Protein AF-A0AAW8KJA6-F1 (afdb_monomer_lite)

Radius of gyration: 12.58 Å; chains: 1; bounding box: 31×25×31 Å

pLDDT: mean 97.08, std 1.76, range [89.44, 98.62]

Structure (mmCIF, N/CA/C/O backbone):
data_AF-A0AAW8KJA6-F1
#
_entry.id   AF-A0AAW8KJA6-F1
#
loop_
_atom_site.group_PDB
_atom_site.id
_atom_site.type_symbol
_atom_site.label_atom_id
_atom_site.label_alt_id
_atom_site.label_comp_id
_atom_site.label_asym_id
_atom_site.label_entity_id
_atom_site.label_seq_id
_atom_site.pdbx_PDB_ins_code
_atom_site.Cartn_x
_atom_site.Cartn_y
_atom_site.Cartn_z
_atom_site.occupancy
_atom_site.B_iso_or_equiv
_atom_site.auth_seq_id
_atom_site.auth_comp_id
_atom_site.auth_asym_id
_atom_site.auth_atom_id
_atom_site.pdbx_PDB_model_num
ATOM 1 N N . PHE A 1 1 ? 7.860 0.800 -0.414 1.00 97.31 1 PHE A N 1
ATOM 2 C CA . PHE A 1 1 ? 6.569 0.625 -1.099 1.00 97.31 1 PHE A CA 1
ATOM 3 C C . PHE A 1 1 ? 6.554 -0.767 -1.693 1.00 97.31 1 PHE A C 1
ATOM 5 O O . PHE A 1 1 ? 7.585 -1.203 -2.204 1.00 97.31 1 PHE A O 1
ATOM 12 N N . GLU A 1 2 ? 5.441 -1.472 -1.572 1.00 97.56 2 GLU A N 1
ATOM 13 C CA . GLU A 1 2 ? 5.165 -2.654 -2.380 1.00 97.56 2 GLU A CA 1
ATOM 14 C C . GLU A 1 2 ? 4.631 -2.242 -3.754 1.00 97.56 2 GLU A C 1
ATOM 16 O O . GLU A 1 2 ? 4.158 -1.120 -3.944 1.00 97.56 2 GLU A O 1
ATOM 21 N N . ILE A 1 3 ? 4.781 -3.123 -4.736 1.00 97.62 3 ILE A N 1
ATOM 22 C CA . ILE A 1 3 ? 4.305 -2.925 -6.103 1.00 97.62 3 ILE A CA 1
ATOM 23 C C . ILE A 1 3 ? 3.945 -4.289 -6.704 1.00 97.62 3 ILE A C 1
ATOM 25 O O . ILE A 1 3 ? 4.645 -5.282 -6.487 1.00 97.62 3 ILE A O 1
ATOM 29 N N . HIS A 1 4 ? 2.873 -4.319 -7.492 1.00 98.06 4 HIS A N 1
ATOM 30 C CA . HIS A 1 4 ? 2.387 -5.500 -8.209 1.00 98.06 4 HIS A CA 1
ATOM 31 C C . HIS A 1 4 ? 2.495 -5.284 -9.719 1.00 98.06 4 HIS A C 1
ATOM 33 O O . HIS A 1 4 ? 2.424 -4.150 -10.187 1.00 98.06 4 HIS A O 1
ATOM 39 N N . LYS A 1 5 ? 2.720 -6.340 -10.508 1.00 95.94 5 LYS A N 1
ATOM 40 C CA . LYS A 1 5 ? 2.862 -6.246 -11.977 1.00 95.94 5 LYS A CA 1
ATOM 41 C C . LYS A 1 5 ? 1.701 -6.896 -12.734 1.00 95.94 5 LYS A C 1
ATOM 43 O O . LYS A 1 5 ? 1.489 -6.531 -13.890 1.00 95.94 5 LYS A O 1
ATOM 48 N N . LYS A 1 6 ? 0.995 -7.851 -12.126 1.00 97.81 6 LYS A N 1
ATOM 49 C CA . LYS A 1 6 ? -0.091 -8.642 -12.718 1.00 97.81 6 LYS A CA 1
ATOM 50 C C . LYS A 1 6 ? -1.448 -8.220 -12.174 1.00 97.81 6 LYS A C 1
ATOM 52 O O . LYS A 1 6 ? -2.356 -8.030 -12.976 1.00 97.81 6 LYS A O 1
ATOM 57 N N . TYR A 1 7 ? -1.572 -8.071 -10.859 1.00 98.25 7 TYR A N 1
ATOM 58 C CA . TYR A 1 7 ? -2.821 -7.685 -10.213 1.00 98.25 7 TYR A CA 1
ATOM 59 C C . TYR A 1 7 ? -2.804 -6.217 -9.795 1.00 98.25 7 TYR A C 1
ATOM 61 O O . TYR A 1 7 ? -1.749 -5.620 -9.563 1.00 98.25 7 TYR A O 1
ATOM 69 N N . MET A 1 8 ? -3.999 -5.643 -9.750 1.00 98.31 8 MET A N 1
ATOM 70 C CA . MET A 1 8 ? -4.259 -4.425 -8.996 1.00 98.31 8 MET A CA 1
ATOM 71 C C . MET A 1 8 ? -4.728 -4.816 -7.597 1.00 98.31 8 MET A C 1
ATOM 73 O O . MET A 1 8 ? -5.176 -5.940 -7.384 1.00 98.31 8 MET A O 1
ATOM 77 N N . ASP A 1 9 ? -4.705 -3.861 -6.683 1.00 98.62 9 ASP A N 1
ATOM 78 C CA . ASP A 1 9 ? -5.228 -4.038 -5.339 1.00 98.62 9 ASP A CA 1
ATOM 79 C C . ASP A 1 9 ? -6.443 -3.148 -5.138 1.00 98.62 9 ASP A C 1
ATOM 81 O O . ASP A 1 9 ? -6.368 -1.939 -5.344 1.00 98.62 9 ASP A O 1
ATOM 85 N N . ILE A 1 10 ? -7.549 -3.722 -4.670 1.00 98.56 10 ILE A N 1
ATOM 86 C CA . ILE A 1 10 ? -8.621 -2.953 -4.033 1.00 98.56 10 ILE A CA 1
ATOM 87 C C . ILE A 1 10 ? -8.496 -3.179 -2.532 1.00 98.56 10 ILE A C 1
ATOM 89 O O . ILE A 1 10 ? -8.861 -4.243 -2.024 1.00 98.56 10 ILE A O 1
ATOM 93 N N . GLN A 1 11 ? -7.950 -2.188 -1.832 1.00 98.44 11 GLN A N 1
ATOM 94 C CA . GLN A 1 11 ? -7.742 -2.247 -0.389 1.00 98.44 11 GLN A CA 1
ATOM 95 C C . GLN A 1 11 ? -8.915 -1.581 0.326 1.00 98.44 11 GLN A C 1
ATOM 97 O O . GLN A 1 11 ? -9.292 -0.463 -0.027 1.00 98.44 11 GLN A O 1
ATOM 102 N N . ILE A 1 12 ? -9.509 -2.279 1.297 1.00 98.56 12 ILE A N 1
ATOM 103 C CA . ILE A 1 12 ? -10.709 -1.845 2.023 1.00 98.56 12 ILE A CA 1
ATOM 104 C C . ILE A 1 12 ? -10.494 -2.037 3.523 1.00 98.56 12 ILE A C 1
ATOM 106 O O . ILE A 1 12 ? -10.291 -3.168 3.977 1.00 98.56 12 ILE A O 1
ATOM 110 N N . ASP A 1 13 ? -10.624 -0.962 4.292 1.00 98.31 13 ASP A N 1
ATOM 111 C CA . ASP A 1 13 ? -10.639 -1.030 5.754 1.00 98.31 13 ASP A CA 1
ATOM 112 C C . ASP A 1 13 ? -12.011 -1.521 6.234 1.00 98.31 13 ASP A C 1
ATOM 114 O O . ASP A 1 13 ? -13.050 -0.961 5.881 1.00 98.31 13 ASP A O 1
ATOM 118 N N . ILE A 1 14 ? -12.030 -2.576 7.049 1.00 98.50 14 ILE A N 1
ATOM 119 C CA . ILE A 1 14 ? -13.251 -3.149 7.638 1.00 98.50 14 ILE A CA 1
ATOM 120 C C . ILE A 1 14 ? -13.434 -2.624 9.067 1.00 98.50 14 ILE A C 1
ATOM 122 O O . ILE A 1 14 ? -14.517 -2.168 9.422 1.00 98.50 14 ILE A O 1
ATOM 126 N N . GLU A 1 15 ? -12.376 -2.669 9.877 1.00 98.00 15 GLU A N 1
ATOM 127 C CA . GLU A 1 15 ? -12.312 -2.109 11.233 1.00 98.00 15 GLU A CA 1
ATOM 128 C C . GLU A 1 15 ? -10.956 -1.415 11.412 1.00 98.00 15 GLU A C 1
ATOM 130 O O . GLU A 1 15 ? -9.962 -1.868 10.845 1.00 98.00 15 GLU A O 1
ATOM 135 N N . GLY A 1 16 ? -10.898 -0.360 12.225 1.00 97.19 16 GLY A N 1
ATOM 136 C CA . GLY A 1 16 ? -9.672 0.420 12.409 1.00 97.19 16 GLY A CA 1
ATOM 137 C C . GLY A 1 16 ? -9.456 1.472 11.322 1.00 97.19 16 GLY A C 1
ATOM 138 O O . GLY A 1 16 ? -10.370 1.825 10.579 1.00 97.19 16 GLY A O 1
ATOM 139 N N . THR A 1 17 ? -8.260 2.048 11.282 1.00 97.19 17 THR A N 1
ATOM 140 C CA . THR A 1 17 ? -7.890 3.146 10.377 1.00 97.19 17 THR A CA 1
ATOM 141 C C . THR A 1 17 ? -6.435 2.973 9.982 1.00 97.19 17 THR A C 1
ATOM 143 O O . THR A 1 17 ? -5.569 2.908 10.853 1.00 97.19 17 THR A O 1
ATOM 146 N N . GLU A 1 18 ? -6.154 2.934 8.683 1.00 97.94 18 GLU A N 1
ATOM 147 C CA . GLU A 1 18 ? -4.782 3.004 8.180 1.00 97.94 18 GLU A CA 1
ATOM 148 C C . GLU A 1 18 ? -4.455 4.353 7.538 1.00 97.94 18 GLU A C 1
ATOM 150 O O . GLU A 1 18 ? -5.317 5.074 7.035 1.00 97.94 18 GLU A O 1
ATOM 155 N N . LEU A 1 19 ? -3.169 4.686 7.519 1.00 98.50 19 LEU A N 1
ATOM 156 C CA . LEU A 1 19 ? -2.606 5.603 6.546 1.00 98.50 19 LEU A CA 1
ATOM 157 C C . LEU A 1 19 ? -2.117 4.738 5.382 1.00 98.50 19 LEU A C 1
ATOM 159 O O . LEU A 1 19 ? -1.352 3.797 5.590 1.00 98.50 19 LEU A O 1
ATOM 163 N N . ILE A 1 20 ? -2.523 5.061 4.160 1.00 98.44 20 ILE A N 1
ATOM 164 C CA . ILE A 1 20 ? -1.920 4.479 2.961 1.00 98.44 20 ILE A CA 1
ATOM 165 C C . ILE A 1 20 ? -1.090 5.536 2.244 1.00 98.44 20 ILE A C 1
ATOM 167 O O . ILE A 1 20 ? -1.548 6.661 2.023 1.00 98.44 20 ILE A O 1
ATOM 171 N N . CYS A 1 21 ? 0.142 5.181 1.882 1.00 98.56 21 CYS A N 1
ATOM 172 C CA . CYS A 1 21 ? 0.998 6.027 1.056 1.00 98.56 21 CYS A CA 1
ATOM 173 C C . CYS A 1 21 ? 1.005 5.504 -0.380 1.00 98.56 21 CYS A C 1
ATOM 175 O O . CYS A 1 21 ? 1.247 4.321 -0.601 1.00 98.56 21 CYS A O 1
ATOM 177 N N . ILE A 1 22 ? 0.829 6.390 -1.356 1.00 98.31 22 ILE A N 1
ATOM 178 C CA . ILE A 1 22 ? 0.952 6.098 -2.786 1.00 98.31 22 ILE A CA 1
ATOM 179 C C . ILE A 1 22 ? 2.229 6.746 -3.299 1.00 98.31 22 ILE A C 1
ATOM 181 O O . ILE A 1 22 ? 2.433 7.950 -3.133 1.00 98.31 22 ILE A O 1
ATOM 185 N N . GLY A 1 23 ? 3.112 5.940 -3.879 1.00 98.12 23 GLY A N 1
ATOM 186 C CA . GLY A 1 23 ? 4.352 6.412 -4.471 1.00 98.12 23 GLY A CA 1
ATOM 187 C C . GLY A 1 23 ? 4.094 7.128 -5.791 1.00 98.12 23 GLY A C 1
ATOM 188 O O . GLY A 1 23 ? 3.273 6.691 -6.593 1.00 98.12 23 GLY A O 1
ATOM 189 N N . LEU A 1 24 ? 4.800 8.232 -6.012 1.00 96.38 24 LEU A N 1
ATOM 190 C CA . LEU A 1 24 ? 4.681 9.066 -7.201 1.00 96.38 24 LEU A CA 1
ATOM 191 C C . LEU A 1 24 ? 5.988 9.061 -7.995 1.00 96.38 24 LEU A C 1
ATOM 193 O O . LEU A 1 24 ? 7.078 9.054 -7.421 1.00 96.38 24 LEU A O 1
ATOM 197 N N . GLY A 1 25 ? 5.866 9.154 -9.319 1.00 94.25 25 GLY A N 1
ATOM 198 C CA . GLY A 1 25 ? 7.010 9.212 -10.225 1.00 94.25 25 GLY A CA 1
ATOM 199 C C . GLY A 1 25 ? 7.680 7.855 -10.433 1.00 94.25 25 GLY A C 1
ATOM 200 O O . GLY A 1 25 ? 7.037 6.807 -10.361 1.00 94.25 25 GLY A O 1
ATOM 201 N N . GLU A 1 26 ? 8.976 7.879 -10.746 1.00 94.56 26 GLU A N 1
ATOM 202 C CA . GLU A 1 26 ? 9.736 6.660 -11.009 1.00 94.56 26 GLU A CA 1
ATOM 203 C C . GLU A 1 26 ? 10.020 5.874 -9.724 1.00 94.56 26 GLU A C 1
ATOM 205 O O . GLU A 1 26 ? 10.472 6.414 -8.711 1.00 94.56 26 GLU A O 1
ATOM 210 N N . ALA A 1 27 ? 9.789 4.565 -9.796 1.00 95.44 27 ALA A N 1
ATOM 211 C CA . ALA A 1 27 ? 10.085 3.625 -8.729 1.00 95.44 27 ALA A CA 1
ATOM 212 C C . ALA A 1 27 ? 11.395 2.884 -9.020 1.00 95.44 27 ALA A C 1
ATOM 214 O O . ALA A 1 27 ? 11.591 2.363 -10.119 1.00 95.44 27 ALA A O 1
ATOM 215 N N . LYS A 1 28 ? 12.279 2.799 -8.023 1.00 96.94 28 LYS A N 1
ATOM 216 C CA . LYS A 1 28 ? 13.551 2.070 -8.117 1.00 96.94 28 LYS A CA 1
ATOM 217 C C . LYS A 1 28 ? 13.438 0.767 -7.342 1.00 96.94 28 LYS A C 1
ATOM 219 O O . LYS A 1 28 ? 13.051 0.761 -6.175 1.00 96.94 28 LYS A O 1
ATOM 224 N N . GLU A 1 29 ? 13.756 -0.340 -8.002 1.00 96.44 29 GLU A N 1
ATOM 225 C CA . GLU A 1 29 ? 13.735 -1.670 -7.393 1.00 96.44 29 GLU A CA 1
ATOM 226 C C . GLU A 1 29 ? 14.708 -1.725 -6.211 1.00 96.44 29 GLU A C 1
ATOM 228 O O . GLU A 1 29 ? 15.893 -1.426 -6.352 1.00 96.44 29 GLU A O 1
ATOM 233 N N . LEU A 1 30 ? 14.182 -2.056 -5.030 1.00 95.25 30 LEU A N 1
ATOM 234 C CA . LEU A 1 30 ? 14.970 -2.210 -3.807 1.00 95.25 30 LEU A CA 1
ATOM 235 C C . LEU A 1 30 ? 15.397 -3.665 -3.621 1.00 95.25 30 LEU A C 1
ATOM 237 O O . LEU A 1 30 ? 16.509 -3.940 -3.176 1.00 95.25 30 LEU A O 1
ATOM 241 N N . THR A 1 31 ? 14.505 -4.594 -3.960 1.00 89.69 31 THR A N 1
ATOM 242 C CA . THR A 1 31 ? 14.737 -6.036 -3.890 1.00 89.69 31 THR A CA 1
ATOM 243 C C . THR A 1 31 ? 14.244 -6.710 -5.167 1.00 89.69 31 THR A C 1
ATOM 245 O O . THR A 1 31 ? 13.266 -6.233 -5.748 1.00 89.69 31 THR A O 1
ATOM 248 N N . PRO A 1 32 ? 14.877 -7.826 -5.586 1.00 89.44 32 PRO A N 1
ATOM 249 C CA . PRO A 1 32 ? 14.445 -8.578 -6.754 1.00 89.44 32 PRO A CA 1
ATOM 250 C C . PRO A 1 32 ? 12.959 -8.934 -6.702 1.00 89.44 32 PRO A C 1
ATOM 252 O O . PRO A 1 32 ? 12.485 -9.533 -5.733 1.00 89.44 32 PRO A O 1
ATOM 255 N N . PHE A 1 33 ? 12.238 -8.603 -7.768 1.00 92.88 33 PHE A N 1
ATOM 256 C CA . PHE A 1 33 ? 10.837 -8.982 -7.934 1.00 92.88 33 PHE A CA 1
ATOM 257 C C . PHE A 1 33 ? 10.655 -10.507 -7.868 1.00 92.88 33 PHE A C 1
ATOM 259 O O . PHE A 1 33 ? 11.371 -11.254 -8.538 1.00 92.88 33 PHE A O 1
ATOM 266 N N . SER A 1 34 ? 9.651 -10.977 -7.124 1.00 95.25 34 SER A N 1
ATOM 267 C CA . SER A 1 34 ? 9.331 -12.402 -6.997 1.00 95.25 34 SER A CA 1
ATOM 268 C C . SER A 1 34 ? 7.823 -12.635 -7.053 1.00 95.25 34 SER A C 1
ATOM 270 O O . SER A 1 34 ? 7.044 -12.002 -6.341 1.00 95.25 34 SER A O 1
ATOM 272 N N . GLY A 1 35 ? 7.383 -13.546 -7.924 1.00 95.69 35 GLY A N 1
ATOM 273 C CA . GLY A 1 35 ? 5.956 -13.775 -8.157 1.00 95.69 35 GLY A CA 1
ATOM 274 C C . GLY A 1 35 ? 5.271 -12.534 -8.737 1.00 95.69 35 GLY A C 1
ATOM 275 O O . GLY A 1 35 ? 5.647 -12.074 -9.815 1.00 95.69 35 GLY A O 1
ATOM 276 N N . ASP A 1 36 ? 4.250 -12.022 -8.046 1.00 96.81 36 ASP A N 1
ATOM 277 C CA . ASP A 1 36 ? 3.609 -10.740 -8.373 1.00 96.81 36 ASP A CA 1
ATOM 278 C C . ASP A 1 36 ? 3.914 -9.630 -7.357 1.00 96.81 36 ASP A C 1
ATOM 280 O O . ASP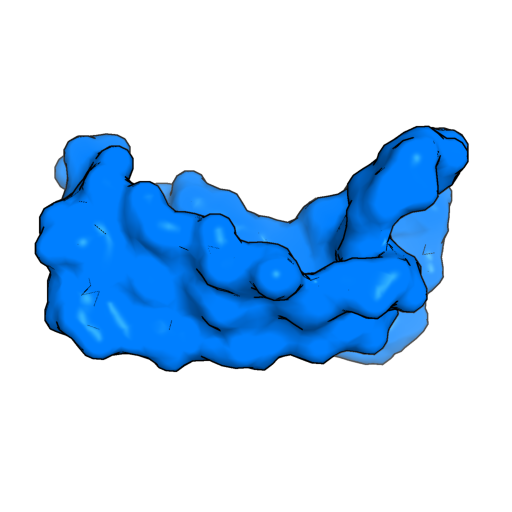 A 1 36 ? 3.167 -8.671 -7.228 1.00 96.81 36 ASP A O 1
ATOM 284 N N . PHE A 1 37 ? 4.999 -9.748 -6.603 1.00 97.12 37 PHE A N 1
ATOM 285 C CA . PHE A 1 37 ? 5.348 -8.787 -5.567 1.00 97.12 37 PHE A CA 1
ATOM 286 C C . PHE A 1 37 ? 6.780 -8.292 -5.755 1.00 97.12 37 PHE A C 1
ATOM 288 O O . PHE A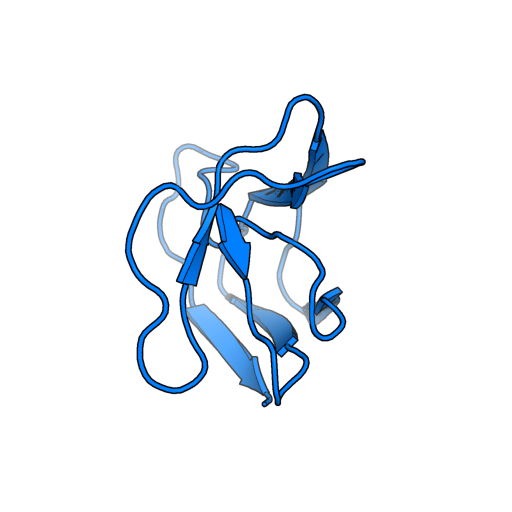 1 37 ? 7.695 -9.063 -6.058 1.00 97.12 37 PHE A O 1
ATOM 295 N N . GLY A 1 38 ? 6.981 -7.000 -5.528 1.00 96.81 38 GLY A N 1
ATOM 296 C CA . GLY A 1 38 ? 8.303 -6.405 -5.405 1.00 96.81 38 GLY A CA 1
ATOM 297 C C . GLY A 1 38 ? 8.310 -5.267 -4.401 1.00 96.81 38 GLY A C 1
ATOM 298 O O . GLY A 1 38 ? 7.268 -4.717 -4.046 1.00 96.81 38 GLY A O 1
ATOM 299 N N . THR A 1 39 ? 9.507 -4.899 -3.954 1.00 97.81 39 THR A N 1
ATOM 300 C CA . THR A 1 39 ? 9.713 -3.734 -3.094 1.00 97.81 39 THR A CA 1
ATOM 301 C C . THR A 1 39 ? 10.488 -2.674 -3.854 1.00 97.81 39 THR A C 1
ATOM 303 O O . THR A 1 39 ? 11.511 -2.955 -4.477 1.00 97.81 39 THR A O 1
ATOM 306 N N . VAL A 1 40 ? 10.000 -1.441 -3.788 1.00 97.88 40 VAL A N 1
ATOM 307 C CA . VAL A 1 40 ? 10.592 -0.287 -4.463 1.00 97.88 40 VAL A CA 1
ATOM 308 C C . VAL A 1 40 ? 10.763 0.890 -3.509 1.00 97.88 40 VAL A C 1
ATOM 310 O O . VAL A 1 40 ? 10.029 1.042 -2.519 1.00 97.88 40 VAL A O 1
ATOM 313 N N . THR A 1 41 ? 11.728 1.741 -3.835 1.00 97.88 41 THR A N 1
ATOM 314 C CA . THR A 1 41 ? 11.831 3.110 -3.329 1.00 97.88 41 THR A CA 1
ATOM 315 C C . THR A 1 41 ? 11.218 4.076 -4.340 1.00 97.88 41 THR A C 1
ATOM 317 O O . THR A 1 41 ? 11.198 3.810 -5.541 1.00 97.88 41 THR A O 1
ATOM 320 N N . VAL A 1 42 ? 10.685 5.187 -3.841 1.00 97.44 42 VAL A N 1
ATOM 321 C CA . VAL A 1 42 ? 10.081 6.266 -4.636 1.00 97.44 42 VAL A CA 1
ATOM 322 C C . VAL A 1 42 ? 10.584 7.596 -4.094 1.00 97.44 42 VAL A C 1
ATOM 324 O O . VAL A 1 42 ? 10.909 7.692 -2.910 1.00 97.44 42 VAL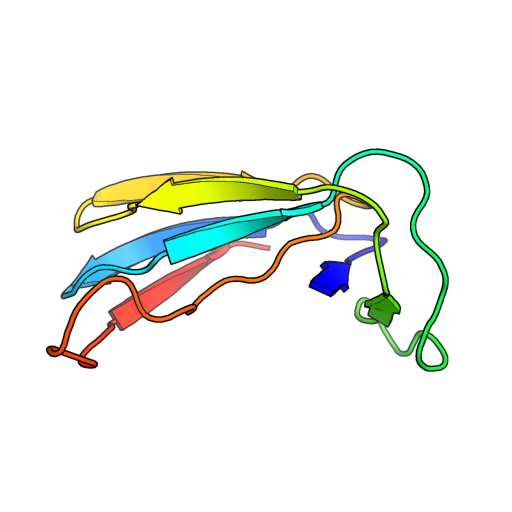 A O 1
ATOM 327 N N . GLU A 1 43 ?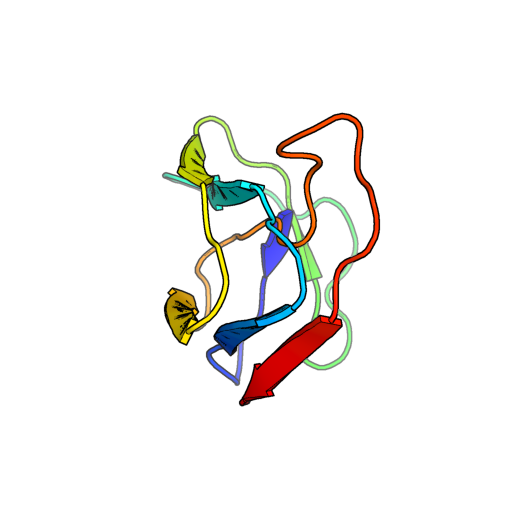 10.675 8.604 -4.955 1.00 97.00 43 GLU A N 1
ATOM 328 C CA . GLU A 1 43 ? 11.192 9.924 -4.567 1.00 97.00 43 GLU A CA 1
ATOM 329 C C . GLU A 1 43 ? 10.138 10.764 -3.845 1.00 97.00 43 GLU A C 1
ATOM 331 O O . GLU A 1 43 ? 10.459 11.479 -2.900 1.00 97.00 43 GLU A O 1
ATOM 336 N N . ASN A 1 44 ? 8.876 10.642 -4.259 1.00 97.31 44 ASN A N 1
ATOM 337 C CA . ASN A 1 44 ? 7.753 11.368 -3.679 1.00 97.31 44 ASN A CA 1
ATOM 338 C C . ASN A 1 44 ? 6.601 10.412 -3.375 1.00 97.31 44 ASN A C 1
ATOM 340 O O . ASN A 1 44 ? 6.462 9.359 -4.003 1.00 97.31 44 ASN A O 1
ATOM 344 N N . SER A 1 45 ? 5.740 10.800 -2.440 1.00 97.88 45 SER A N 1
ATOM 345 C CA . SER A 1 45 ? 4.501 10.086 -2.157 1.00 97.88 45 SER A CA 1
ATOM 346 C C . SER A 1 45 ? 3.369 11.038 -1.792 1.00 97.88 45 SER A C 1
ATOM 348 O O . SER A 1 45 ? 3.587 12.155 -1.327 1.00 97.88 45 SER A O 1
ATOM 350 N N . SER A 1 46 ? 2.141 10.586 -2.022 1.00 97.94 46 SER A N 1
ATOM 351 C CA . SER A 1 46 ? 0.928 11.152 -1.428 1.00 97.94 46 SER A CA 1
ATOM 352 C C . SER A 1 46 ? 0.392 10.205 -0.368 1.00 97.94 46 SER A C 1
ATOM 354 O O . SER A 1 46 ? 0.673 9.008 -0.406 1.00 97.94 46 SER A O 1
ATOM 356 N N . THR A 1 47 ? -0.380 10.725 0.578 1.00 97.44 47 THR A N 1
ATOM 357 C CA . THR A 1 47 ? -0.951 9.923 1.660 1.00 97.44 47 THR A CA 1
ATOM 358 C C . THR A 1 47 ? -2.455 10.125 1.769 1.00 97.44 47 THR A C 1
ATOM 360 O O . THR A 1 47 ? -2.989 11.178 1.418 1.00 97.44 47 THR A O 1
ATOM 363 N N . CYS A 1 48 ? -3.148 9.097 2.252 1.00 97.19 48 CYS A N 1
ATOM 364 C CA . CYS A 1 48 ? -4.572 9.144 2.552 1.00 97.19 48 CYS A CA 1
ATOM 365 C C . CYS A 1 48 ? -4.837 8.426 3.875 1.00 97.19 48 CYS A C 1
ATOM 367 O O . CYS A 1 48 ? -4.344 7.319 4.085 1.00 97.19 48 CYS A O 1
ATOM 369 N N . ILE A 1 49 ? -5.612 9.054 4.763 1.00 98.00 49 ILE A N 1
ATOM 370 C CA . ILE A 1 49 ? -6.136 8.382 5.955 1.00 98.00 49 ILE A CA 1
ATOM 371 C C . ILE A 1 49 ? -7.418 7.653 5.551 1.00 98.00 49 ILE A C 1
ATOM 373 O O . ILE A 1 49 ? -8.449 8.266 5.236 1.00 98.00 49 ILE A O 1
ATOM 377 N N . MET A 1 50 ? -7.330 6.333 5.563 1.00 97.62 50 MET A N 1
ATOM 378 C CA . MET A 1 50 ? -8.431 5.413 5.345 1.00 97.62 50 MET A CA 1
ATOM 379 C C . MET A 1 50 ? -9.172 5.170 6.662 1.00 97.62 50 MET A C 1
ATOM 381 O O . MET A 1 50 ? -8.841 5.725 7.701 1.00 97.62 50 MET A O 1
ATOM 385 N N . GLY A 1 51 ? -10.269 4.437 6.602 1.00 97.19 51 GLY A N 1
ATOM 386 C CA . GLY A 1 51 ? -11.102 4.134 7.755 1.00 97.19 51 GLY A CA 1
ATOM 387 C C . GLY A 1 51 ? -12.255 3.238 7.327 1.00 97.19 51 GLY A C 1
ATOM 388 O O . GLY A 1 51 ? -12.410 2.990 6.127 1.00 97.19 51 GLY A O 1
ATOM 389 N N . PRO A 1 52 ? -13.096 2.775 8.262 1.00 98.00 52 PRO A N 1
ATOM 390 C CA . PRO A 1 52 ? -14.039 1.699 7.987 1.00 98.00 52 PRO A CA 1
ATOM 391 C C . PRO A 1 52 ? -14.947 2.000 6.785 1.00 98.00 52 PRO A C 1
ATOM 393 O O . PRO A 1 52 ? -15.582 3.054 6.712 1.00 98.00 52 PRO A O 1
ATOM 396 N N . GLY A 1 53 ? -14.987 1.075 5.824 1.00 96.25 53 GLY A N 1
ATOM 397 C CA . GLY A 1 53 ? -15.767 1.165 4.588 1.00 96.25 53 GLY A CA 1
ATOM 398 C C . GLY A 1 53 ? -15.138 2.002 3.46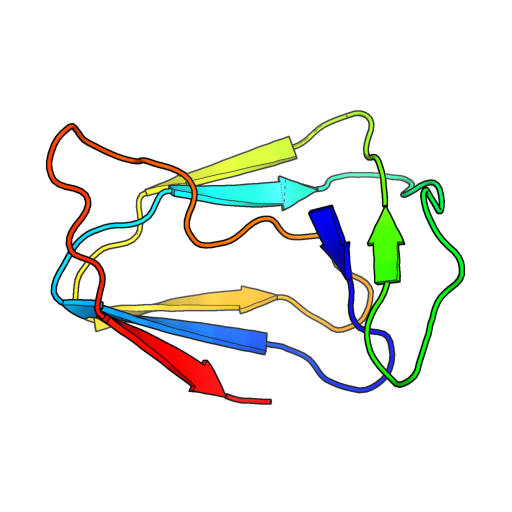9 1.00 96.25 53 GLY A C 1
ATOM 399 O O . GLY A 1 53 ? -15.662 1.998 2.353 1.00 96.25 53 GLY A O 1
ATOM 400 N N . ARG A 1 54 ? -14.025 2.705 3.716 1.00 98.00 54 ARG A N 1
ATOM 401 C CA . ARG A 1 54 ? -13.270 3.384 2.655 1.00 98.00 54 ARG A CA 1
ATOM 402 C C . ARG A 1 54 ? -12.430 2.370 1.896 1.00 98.00 54 ARG A C 1
ATOM 404 O O . ARG A 1 54 ? -11.870 1.449 2.488 1.00 98.00 54 ARG A O 1
ATOM 411 N N . PHE A 1 55 ? -12.315 2.583 0.591 1.00 98.25 55 PHE A N 1
ATOM 412 C CA . PHE A 1 55 ? -11.452 1.786 -0.263 1.00 98.25 55 PHE A CA 1
ATOM 413 C C . PHE A 1 55 ? -10.584 2.653 -1.165 1.00 98.25 55 PHE A C 1
ATOM 415 O O . PHE A 1 55 ? -10.928 3.793 -1.482 1.00 98.25 55 PHE A O 1
ATOM 422 N N . ILE A 1 56 ? -9.467 2.077 -1.584 1.00 98.44 56 ILE A N 1
ATOM 423 C CA . ILE A 1 56 ? -8.558 2.640 -2.572 1.00 98.44 56 ILE A CA 1
ATOM 424 C C . ILE A 1 56 ? -8.200 1.555 -3.581 1.00 98.44 56 ILE A C 1
ATOM 426 O O . ILE A 1 56 ? -8.079 0.381 -3.232 1.00 98.44 56 ILE A O 1
ATOM 430 N N . ILE A 1 57 ? -8.073 1.960 -4.840 1.00 98.38 57 ILE A N 1
ATOM 431 C CA . ILE A 1 57 ? -7.605 1.098 -5.920 1.00 98.38 57 ILE A CA 1
ATOM 432 C C . ILE A 1 57 ? -6.154 1.482 -6.191 1.00 98.38 57 ILE A C 1
ATOM 434 O O . ILE A 1 57 ? -5.888 2.627 -6.548 1.00 98.38 57 ILE A O 1
ATOM 438 N N . CYS A 1 58 ? -5.235 0.540 -6.010 1.00 98.00 58 CYS A N 1
ATOM 439 C CA . CYS A 1 58 ? -3.837 0.673 -6.397 1.00 98.00 58 CYS A CA 1
ATOM 440 C C . CYS A 1 58 ? -3.633 -0.146 -7.670 1.00 98.00 58 CYS A C 1
ATOM 442 O O . CYS A 1 58 ? -3.683 -1.378 -7.646 1.00 98.00 58 CYS A O 1
ATOM 444 N N . MET A 1 59 ? -3.456 0.528 -8.801 1.00 98.06 59 MET A N 1
ATOM 445 C CA . MET A 1 59 ? -3.333 -0.135 -10.092 1.00 98.06 59 MET A CA 1
ATOM 446 C C . MET A 1 59 ? -2.049 -0.966 -10.159 1.00 98.06 59 MET A C 1
ATOM 448 O O . MET A 1 59 ? -1.065 -0.717 -9.457 1.00 98.06 59 MET A O 1
ATOM 452 N N . ALA A 1 60 ? -2.027 -1.948 -11.062 1.00 97.06 60 ALA A N 1
ATOM 453 C CA . ALA A 1 60 ? -0.788 -2.646 -11.374 1.00 97.06 60 ALA A CA 1
ATOM 454 C C . ALA A 1 60 ? 0.298 -1.624 -11.755 1.00 97.06 60 ALA A C 1
ATOM 456 O O . ALA A 1 60 ? 0.081 -0.734 -12.578 1.00 97.06 60 ALA A O 1
ATOM 457 N N . LYS A 1 61 ? 1.486 -1.806 -11.182 1.00 96.44 61 LYS A N 1
ATOM 458 C CA . LYS A 1 61 ? 2.667 -0.940 -11.269 1.00 96.44 61 LYS A CA 1
ATOM 459 C C . LYS A 1 61 ? 2.576 0.390 -10.513 1.00 96.44 61 LYS A C 1
ATOM 461 O O . LYS A 1 61 ? 3.494 1.193 -10.652 1.00 96.44 61 LYS A O 1
ATOM 466 N N . GLU A 1 62 ? 1.559 0.610 -9.684 1.00 97.81 62 GLU A N 1
ATOM 467 C CA . GLU A 1 62 ? 1.533 1.743 -8.754 1.00 97.81 62 GLU A CA 1
ATOM 468 C C . GLU A 1 62 ? 2.148 1.339 -7.408 1.00 97.81 62 GLU A C 1
ATOM 470 O O . GLU A 1 62 ? 1.617 0.454 -6.729 1.00 97.81 62 GLU A O 1
ATOM 475 N N . PRO A 1 63 ? 3.271 1.952 -6.989 1.00 98.31 63 PRO A N 1
ATOM 476 C CA . PRO A 1 63 ? 3.839 1.689 -5.678 1.00 98.31 63 PRO A CA 1
ATOM 477 C C . PRO A 1 63 ? 2.896 2.157 -4.571 1.00 98.31 63 PRO A C 1
ATOM 479 O O . PRO A 1 63 ? 2.437 3.298 -4.582 1.00 98.31 63 PRO A O 1
ATOM 482 N N . HIS A 1 64 ? 2.674 1.324 -3.564 1.00 98.50 64 HIS A N 1
ATOM 483 C CA . HIS A 1 64 ? 1.873 1.681 -2.397 1.00 98.50 64 HIS A CA 1
ATOM 484 C C . HIS A 1 64 ? 2.501 1.157 -1.103 1.00 98.50 64 HIS A C 1
ATOM 486 O O . HIS A 1 64 ? 3.405 0.324 -1.104 1.00 98.50 64 HIS A O 1
ATOM 492 N N . LEU A 1 65 ? 2.113 1.742 0.021 1.00 98.38 65 LEU A N 1
ATOM 493 C CA . LEU A 1 65 ? 2.500 1.314 1.359 1.00 98.38 65 LEU A CA 1
ATOM 494 C C . LEU A 1 65 ? 1.230 1.329 2.215 1.00 98.38 65 LEU A C 1
ATOM 496 O O . LEU A 1 65 ? 0.897 2.382 2.768 1.00 98.38 65 LEU A O 1
ATOM 500 N N . PRO A 1 66 ? 0.489 0.212 2.257 1.00 97.94 66 PRO A N 1
ATOM 501 C CA . PRO A 1 66 ? -0.671 0.079 3.124 1.00 97.94 66 PRO A CA 1
ATOM 502 C C . PRO A 1 66 ? -0.244 -0.142 4.578 1.00 97.94 66 PRO A C 1
ATOM 504 O O . PRO A 1 66 ? 0.930 -0.374 4.874 1.00 97.94 66 PRO A O 1
ATOM 507 N N . SER A 1 67 ? -1.217 -0.098 5.483 1.00 97.19 67 SER A N 1
ATOM 508 C CA . SER A 1 67 ? -1.068 -0.397 6.907 1.00 97.19 67 SER A CA 1
ATOM 509 C C . SER A 1 67 ? -0.071 0.505 7.645 1.00 97.19 67 SER A C 1
ATOM 511 O O . SER A 1 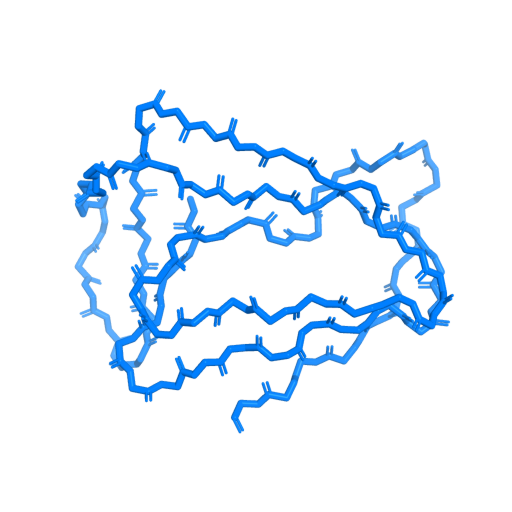67 ? 0.435 0.122 8.701 1.00 97.19 67 SER A O 1
ATOM 513 N N . ALA A 1 68 ? 0.235 1.699 7.120 1.00 97.25 68 ALA A N 1
ATOM 514 C CA . ALA A 1 68 ? 1.017 2.672 7.871 1.00 97.25 68 ALA A CA 1
ATOM 515 C C . ALA A 1 68 ? 0.163 3.252 9.010 1.00 97.25 68 ALA A C 1
ATOM 517 O O . ALA A 1 68 ? -1.059 3.382 8.911 1.00 97.25 68 ALA A O 1
ATOM 518 N N . THR A 1 69 ? 0.811 3.588 10.122 1.00 96.25 69 THR A N 1
ATOM 519 C CA . THR A 1 69 ? 0.131 4.046 11.335 1.00 96.25 69 THR A CA 1
ATOM 520 C C . THR A 1 69 ? -0.554 5.399 11.112 1.00 96.25 69 THR A C 1
ATOM 522 O O . THR A 1 69 ? 0.120 6.403 10.889 1.00 96.25 69 THR A O 1
ATOM 525 N N . ALA A 1 70 ? -1.888 5.437 11.204 1.00 94.81 70 ALA A N 1
ATOM 526 C CA . ALA A 1 70 ? -2.667 6.682 11.199 1.00 94.81 70 ALA A CA 1
ATOM 527 C C . ALA A 1 70 ? -2.925 7.249 12.606 1.00 94.81 70 ALA A C 1
ATOM 529 O O . ALA A 1 70 ? -3.237 8.432 12.735 1.00 94.81 70 ALA A O 1
ATOM 530 N N . SER A 1 71 ? -2.831 6.421 13.654 1.00 92.69 71 SER A N 1
ATOM 531 C CA . SER A 1 71 ? -3.134 6.803 15.039 1.00 92.69 71 SER A CA 1
ATOM 532 C C . SER A 1 71 ? -2.406 5.911 16.054 1.00 92.69 71 SER A C 1
ATOM 534 O O . SER A 1 71 ? -1.754 4.949 15.663 1.00 92.69 71 SER A O 1
ATOM 536 N N . GLU A 1 72 ? -2.516 6.207 17.352 1.00 94.69 72 GLU A N 1
ATOM 537 C CA . GLU A 1 72 ? -1.985 5.333 18.415 1.00 94.69 72 GLU A CA 1
ATOM 538 C C . GLU A 1 72 ? -2.725 3.989 18.517 1.00 94.69 72 GLU A C 1
ATOM 540 O O . GLU A 1 72 ? -2.141 3.010 18.982 1.00 94.69 72 GLU A O 1
ATOM 545 N N . ASP A 1 73 ? -3.985 3.921 18.067 1.00 94.75 73 ASP A N 1
ATOM 546 C CA . ASP A 1 73 ? -4.693 2.652 17.919 1.00 94.75 73 ASP A CA 1
ATOM 547 C C . ASP A 1 73 ? -4.185 1.931 16.665 1.00 94.75 73 ASP A C 1
ATOM 549 O O . ASP A 1 73 ? -4.271 2.448 15.546 1.00 94.75 73 ASP A O 1
ATOM 553 N N . LEU A 1 74 ? -3.619 0.744 16.880 1.00 95.62 74 LEU A N 1
ATOM 554 C CA . LEU A 1 74 ? -2.986 -0.085 15.856 1.00 95.62 74 LEU A CA 1
ATOM 555 C C . LEU A 1 74 ? -3.883 -1.240 15.399 1.00 95.62 74 LEU A C 1
ATOM 557 O O . LEU A 1 74 ? -3.471 -2.018 14.535 1.00 95.62 74 LEU A O 1
ATOM 561 N N . HIS A 1 75 ? -5.078 -1.400 15.982 1.00 97.06 75 HIS A N 1
ATOM 562 C CA . HIS A 1 75 ? -6.006 -2.430 15.531 1.00 97.06 75 HIS A CA 1
ATOM 563 C C . HIS A 1 75 ? -6.519 -2.084 14.134 1.00 97.06 75 HIS A C 1
ATOM 565 O O . HIS A 1 75 ? -7.175 -1.065 13.928 1.00 97.06 75 HIS A O 1
ATOM 571 N N . LEU A 1 76 ? -6.237 -2.963 13.175 1.00 97.75 76 LEU A N 1
ATOM 572 C CA . LEU A 1 76 ? -6.676 -2.838 11.793 1.00 97.75 76 LEU A CA 1
ATOM 573 C C . LEU A 1 76 ? -7.138 -4.201 11.286 1.00 97.75 76 LEU A C 1
ATOM 575 O O . LEU A 1 76 ? -6.407 -5.191 11.342 1.00 97.75 76 LEU A O 1
ATOM 579 N N . LYS A 1 77 ? -8.345 -4.236 10.729 1.00 98.31 77 LYS A N 1
ATOM 580 C CA . LYS A 1 77 ? -8.867 -5.368 9.968 1.00 98.31 77 LYS A CA 1
ATOM 581 C C . LYS A 1 77 ? -9.240 -4.867 8.590 1.00 98.31 77 LYS A C 1
ATOM 583 O O . LYS A 1 77 ? -10.062 -3.965 8.459 1.00 98.31 77 LYS A O 1
ATOM 588 N N . LYS A 1 78 ? -8.679 -5.490 7.562 1.00 98.12 78 LYS A N 1
ATOM 589 C CA . LYS A 1 78 ? -8.862 -5.070 6.175 1.00 98.12 78 LYS A CA 1
ATOM 590 C C . LYS A 1 78 ? -9.005 -6.250 5.228 1.00 98.12 78 LYS A C 1
ATOM 592 O O . LYS A 1 78 ? -8.664 -7.383 5.567 1.00 98.12 78 LYS A O 1
ATOM 597 N N . CYS A 1 79 ? -9.508 -5.959 4.037 1.00 98.31 79 CYS A N 1
ATOM 598 C CA . CYS A 1 79 ? -9.543 -6.867 2.900 1.00 98.31 79 CYS A CA 1
ATOM 599 C C . CYS A 1 79 ? -8.706 -6.281 1.763 1.00 98.31 79 CYS A C 1
ATOM 601 O O . CYS A 1 79 ? -8.708 -5.069 1.548 1.00 98.31 79 CYS A O 1
ATOM 603 N N . VAL A 1 80 ? -8.021 -7.153 1.028 1.00 98.50 80 VAL A N 1
ATOM 604 C CA . VAL A 1 80 ? -7.374 -6.815 -0.239 1.00 98.50 80 VAL A CA 1
ATOM 605 C C . VAL A 1 80 ? -7.931 -7.753 -1.297 1.00 98.50 80 VAL A C 1
ATOM 607 O O . VAL A 1 80 ? -7.762 -8.969 -1.202 1.00 98.50 80 VAL A O 1
ATOM 610 N N . ILE A 1 81 ? -8.611 -7.185 -2.286 1.00 98.50 81 ILE A N 1
ATOM 611 C CA . ILE A 1 81 ? -9.071 -7.912 -3.471 1.00 98.50 81 ILE A CA 1
ATOM 612 C C . ILE A 1 81 ? -7.994 -7.754 -4.547 1.00 98.50 81 ILE A C 1
ATOM 614 O O . ILE A 1 81 ? -7.538 -6.634 -4.779 1.00 98.50 81 ILE A O 1
ATOM 618 N N . LYS A 1 82 ? -7.596 -8.872 -5.160 1.00 97.00 82 LYS A N 1
ATOM 619 C CA . LYS A 1 82 ? -6.601 -8.958 -6.239 1.00 97.00 82 LYS A CA 1
ATOM 620 C C . LYS A 1 82 ? -7.283 -9.254 -7.572 1.00 97.00 82 LYS A C 1
ATOM 622 O O . LYS A 1 82 ? -8.235 -10.070 -7.549 1.00 97.00 82 LYS A O 1
#

Foldseek 3Di:
DKAFAPDKKKKAWAADKKKKKWADDDWAFPDDDDDGIGDTDHPDIDIDIHHHGDIDIGGHGIDMDIQHDPDPDSDTDMDIDD

Sequence (82 aa):
FEIHKKYMDIQIDIEGTELICIGLGEAKELTPFSGDFGTVTVENSSTCIMGPGRFIICMAKEPHLPSATASEDLHLKKCVIK

Secondary structure (DSSP, 8-state):
-EE-SS--EEEEEEEE-EEEEEEEEEEEEEEEEETTEEEEEEEEEEEEE--TT-EEEE-TT--EEEEEE-SS---EEEEEE-